Protein AF-A0A959VR28-F1 (afdb_monomer)

Structure (mmCIF, N/CA/C/O backbone):
data_AF-A0A959VR28-F1
#
_entry.id   AF-A0A959VR28-F1
#
loop_
_atom_site.group_PDB
_atom_site.id
_atom_site.type_symbol
_atom_site.label_atom_id
_atom_site.label_alt_id
_atom_site.label_comp_id
_atom_site.label_asym_id
_atom_site.label_entity_id
_atom_site.label_seq_id
_atom_site.pdbx_PDB_ins_code
_atom_site.Cartn_x
_atom_site.Cartn_y
_atom_site.Cartn_z
_atom_site.occupancy
_atom_site.B_iso_or_equiv
_atom_site.auth_seq_id
_atom_site.auth_comp_id
_atom_site.auth_asym_id
_atom_site.auth_atom_id
_atom_site.pdbx_PDB_model_num
ATOM 1 N N . ILE A 1 1 ? 11.741 12.058 -16.454 1.00 62.03 1 ILE A N 1
ATOM 2 C CA . ILE A 1 1 ? 12.216 10.897 -15.669 1.00 62.03 1 ILE A CA 1
ATOM 3 C C . ILE A 1 1 ? 13.715 11.069 -15.484 1.00 62.03 1 ILE A C 1
ATOM 5 O O . ILE A 1 1 ? 14.411 11.243 -16.477 1.00 62.03 1 ILE A O 1
ATOM 9 N N . MET A 1 2 ? 14.185 11.129 -14.239 1.00 68.56 2 MET A N 1
ATOM 10 C CA . MET A 1 2 ? 15.614 11.118 -13.919 1.00 68.56 2 MET A CA 1
ATOM 11 C C . MET A 1 2 ? 15.997 9.671 -13.606 1.00 68.56 2 MET A C 1
ATOM 13 O O . MET A 1 2 ? 15.340 9.043 -12.782 1.00 68.56 2 MET A O 1
ATOM 17 N N . ILE A 1 3 ? 17.028 9.150 -14.271 1.00 69.31 3 ILE A N 1
ATOM 18 C CA . ILE A 1 3 ? 17.541 7.793 -14.052 1.00 69.31 3 ILE A CA 1
ATOM 19 C C . ILE A 1 3 ? 18.966 7.940 -13.521 1.00 69.31 3 ILE A C 1
ATOM 21 O O . ILE A 1 3 ? 19.837 8.431 -14.234 1.00 69.31 3 ILE A O 1
ATOM 25 N N . ASN A 1 4 ? 19.200 7.552 -12.265 1.00 75.06 4 ASN A N 1
ATOM 26 C CA . ASN A 1 4 ? 20.527 7.610 -11.638 1.00 75.06 4 ASN A CA 1
ATOM 27 C C . ASN A 1 4 ? 21.334 6.329 -11.910 1.00 75.06 4 ASN A C 1
ATOM 29 O O . ASN A 1 4 ? 21.844 5.696 -10.989 1.00 75.06 4 ASN A O 1
ATOM 33 N N . SER A 1 5 ? 21.349 5.886 -13.166 1.00 77.56 5 SER A N 1
ATOM 34 C CA . SER A 1 5 ? 22.013 4.659 -13.603 1.00 77.56 5 SER A CA 1
ATOM 35 C C . SER A 1 5 ? 22.031 4.590 -15.137 1.00 77.56 5 SER A C 1
ATOM 37 O O . SER A 1 5 ? 21.423 5.420 -15.820 1.00 77.56 5 SER A O 1
ATOM 39 N N . THR A 1 6 ? 22.732 3.602 -15.686 1.00 86.88 6 THR A N 1
ATOM 40 C CA . THR A 1 6 ? 22.705 3.289 -17.118 1.00 86.88 6 THR A CA 1
ATOM 41 C C . THR A 1 6 ? 21.380 2.617 -17.471 1.00 86.88 6 THR A C 1
ATOM 43 O O . THR A 1 6 ? 20.971 1.669 -16.805 1.00 86.88 6 THR A O 1
ATOM 46 N N . TRP A 1 7 ? 20.734 3.089 -18.540 1.00 86.25 7 TRP A N 1
ATOM 47 C CA . TRP A 1 7 ? 19.520 2.498 -19.108 1.00 86.25 7 TRP A CA 1
ATOM 48 C C . TRP A 1 7 ? 19.832 1.823 -20.449 1.00 86.25 7 TRP A C 1
ATOM 50 O O . TRP A 1 7 ? 20.360 2.470 -21.361 1.00 86.25 7 TRP A O 1
ATOM 60 N N . TRP A 1 8 ? 19.488 0.540 -20.577 1.00 89.69 8 TRP A N 1
ATOM 61 C CA . TRP A 1 8 ? 19.596 -0.222 -21.822 1.00 89.69 8 TRP A CA 1
ATOM 62 C C . TRP A 1 8 ? 18.252 -0.245 -22.546 1.00 89.69 8 TRP A C 1
ATOM 64 O O . TRP A 1 8 ? 17.359 -1.019 -22.210 1.00 89.69 8 TRP A O 1
ATOM 74 N N . ARG A 1 9 ? 18.126 0.601 -23.574 1.00 84.69 9 ARG A N 1
ATOM 75 C CA . ARG A 1 9 ? 16.868 0.822 -24.310 1.00 84.69 9 ARG A CA 1
ATOM 76 C C . ARG A 1 9 ? 16.252 -0.439 -24.901 1.00 84.69 9 ARG A C 1
ATOM 78 O O . ARG A 1 9 ? 15.037 -0.563 -24.899 1.00 84.69 9 ARG A O 1
ATOM 85 N N . ASP A 1 10 ? 17.084 -1.340 -25.408 1.00 91.25 10 ASP A N 1
ATOM 86 C CA . ASP A 1 10 ? 16.615 -2.523 -26.134 1.00 91.25 10 ASP A CA 1
ATOM 87 C C . ASP A 1 10 ? 15.959 -3.560 -25.206 1.00 91.25 10 ASP A C 1
ATOM 89 O O . ASP A 1 10 ? 15.138 -4.349 -25.664 1.00 91.25 10 ASP A O 1
ATOM 93 N N . MET A 1 11 ? 16.301 -3.535 -23.911 1.00 82.44 11 MET A N 1
ATOM 94 C CA . MET A 1 11 ? 15.770 -4.441 -22.880 1.00 82.44 11 MET A CA 1
ATOM 95 C C . MET A 1 11 ? 14.794 -3.748 -21.918 1.00 82.44 11 MET A C 1
ATOM 97 O O . MET A 1 11 ? 14.137 -4.414 -21.130 1.00 82.44 11 MET A O 1
ATOM 101 N N . ASP A 1 12 ? 14.715 -2.416 -21.967 1.00 79.12 12 ASP A N 1
ATOM 102 C CA . ASP A 1 12 ? 14.040 -1.574 -20.973 1.00 79.12 12 ASP A CA 1
ATOM 103 C C . ASP A 1 12 ? 14.508 -1.829 -19.523 1.00 79.12 12 ASP A C 1
ATOM 105 O O . ASP A 1 12 ? 13.738 -1.810 -18.566 1.00 79.12 12 ASP A O 1
ATOM 109 N N . GLU A 1 13 ? 15.814 -2.060 -19.361 1.00 78.69 13 GLU A N 1
ATOM 110 C CA . GLU A 1 13 ? 16.443 -2.398 -18.081 1.00 78.69 13 GLU A CA 1
ATOM 111 C C . GLU A 1 13 ? 17.363 -1.281 -17.578 1.00 78.69 13 GLU A C 1
ATOM 113 O O . GLU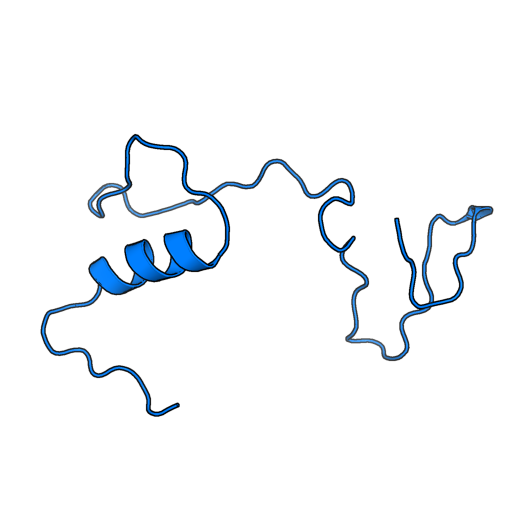 A 1 13 ? 17.955 -0.516 -18.348 1.00 78.69 13 GLU A O 1
ATOM 118 N N . VAL A 1 14 ? 17.525 -1.215 -16.257 1.00 78.44 14 VAL A N 1
ATOM 119 C CA . VAL A 1 14 ? 18.43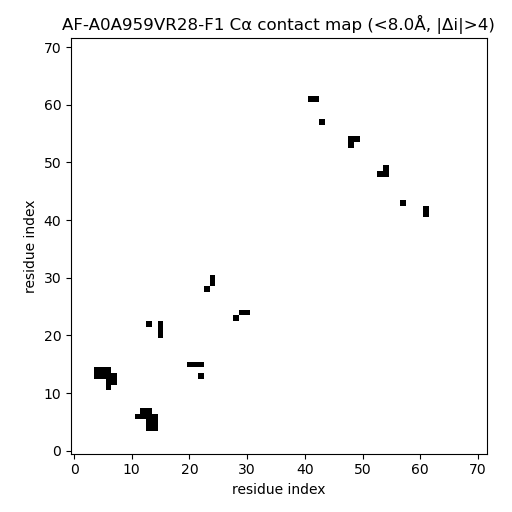5 -0.296 -15.567 1.00 78.44 14 VAL A CA 1
ATOM 120 C C . VAL A 1 14 ? 19.438 -1.113 -14.764 1.00 78.44 14 VAL A C 1
ATOM 122 O O . VAL A 1 14 ? 19.059 -2.096 -14.128 1.00 78.44 14 VAL A O 1
ATOM 125 N N . ALA A 1 15 ? 20.711 -0.708 -14.759 1.00 79.50 15 ALA A N 1
ATOM 126 C CA . ALA A 1 15 ? 21.721 -1.404 -13.966 1.00 79.50 15 ALA A CA 1
ATOM 127 C C . ALA A 1 15 ? 21.377 -1.333 -12.468 1.00 79.50 15 ALA A C 1
ATOM 129 O O . ALA A 1 15 ? 21.354 -0.244 -11.884 1.00 79.50 15 ALA A O 1
ATOM 130 N N . ALA A 1 16 ? 21.128 -2.495 -11.861 1.00 68.75 16 ALA A N 1
ATOM 131 C CA . ALA A 1 16 ? 21.081 -2.673 -10.418 1.00 68.75 16 ALA A CA 1
ATOM 132 C C . ALA A 1 16 ? 22.517 -2.807 -9.890 1.00 68.75 16 ALA A C 1
ATOM 134 O O . ALA A 1 16 ? 23.302 -3.602 -10.406 1.00 68.75 16 ALA A O 1
ATOM 135 N N . PHE A 1 17 ? 22.883 -2.010 -8.885 1.00 66.69 17 PHE A N 1
ATOM 136 C CA . PHE A 1 17 ? 24.227 -2.058 -8.295 1.0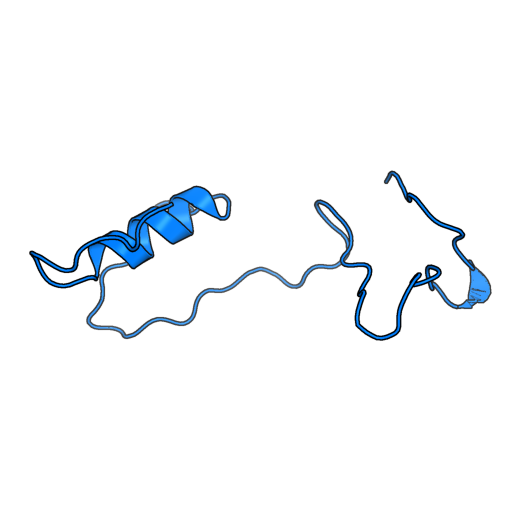0 66.69 17 PHE A CA 1
ATOM 137 C 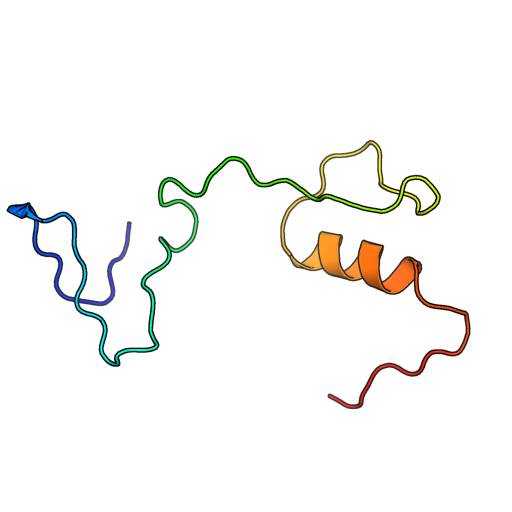C . PHE A 1 17 ? 24.449 -3.307 -7.418 1.00 66.69 17 PHE A C 1
ATOM 139 O O . PHE A 1 17 ? 25.594 -3.688 -7.190 1.00 66.69 17 PHE A O 1
ATOM 146 N N . GLU A 1 18 ? 23.377 -3.963 -6.966 1.00 65.62 18 GLU A N 1
ATOM 147 C CA . GLU A 1 18 ? 23.400 -5.222 -6.213 1.00 65.62 18 GLU A CA 1
ATOM 148 C C . GLU A 1 18 ? 22.134 -6.051 -6.498 1.00 65.62 18 GLU A C 1
ATOM 150 O O . GLU A 1 18 ? 21.105 -5.505 -6.894 1.00 65.62 18 GLU A O 1
ATOM 155 N N . GLU A 1 19 ? 22.200 -7.368 -6.282 1.00 59.19 19 GLU A N 1
ATOM 156 C CA . GLU A 1 19 ? 21.135 -8.336 -6.614 1.00 59.19 19 GLU A CA 1
ATOM 157 C C . GLU A 1 19 ? 19.797 -8.049 -5.904 1.00 59.19 19 GLU A C 1
ATOM 159 O O . GLU A 1 19 ? 18.733 -8.406 -6.403 1.00 59.19 19 GLU A O 1
ATOM 164 N N . LEU A 1 20 ? 19.839 -7.359 -4.759 1.00 55.38 20 LEU A N 1
ATOM 165 C CA . LEU A 1 20 ? 18.661 -7.007 -3.958 1.00 55.38 20 LEU A CA 1
ATOM 166 C C . LEU A 1 20 ? 18.150 -5.577 -4.203 1.00 55.38 20 LEU A C 1
ATOM 168 O O . LEU A 1 20 ? 17.174 -5.164 -3.573 1.00 55.38 20 LEU A O 1
ATOM 172 N N . VAL A 1 21 ? 18.766 -4.818 -5.117 1.00 60.34 21 VAL A N 1
ATOM 173 C CA . VAL A 1 21 ? 18.317 -3.467 -5.479 1.00 60.34 21 VAL A CA 1
ATOM 174 C C . VAL A 1 21 ? 17.461 -3.521 -6.736 1.00 60.34 21 VAL A C 1
ATOM 176 O O . VAL A 1 21 ? 17.944 -3.661 -7.856 1.00 60.34 21 VAL A O 1
ATOM 179 N N . GLY A 1 22 ? 16.155 -3.357 -6.545 1.00 56.41 22 GLY A N 1
ATOM 180 C CA . GLY A 1 22 ? 15.218 -3.101 -7.630 1.00 56.41 22 GLY A CA 1
ATOM 181 C C . GLY A 1 22 ? 15.167 -1.614 -7.973 1.00 56.41 22 GLY A C 1
ATOM 182 O O . GLY A 1 22 ? 15.006 -0.769 -7.093 1.00 56.41 22 GLY A O 1
ATOM 183 N N . SER A 1 23 ? 15.230 -1.282 -9.262 1.00 57.88 23 SER A N 1
ATOM 184 C CA . SER A 1 23 ? 14.780 0.027 -9.739 1.00 57.88 23 SER A CA 1
ATOM 185 C C . SER A 1 23 ? 13.255 0.012 -9.801 1.00 57.88 23 SER A C 1
ATOM 187 O O . SER A 1 23 ? 12.675 -0.466 -10.770 1.00 57.88 23 SER A O 1
ATOM 189 N N . HIS A 1 24 ? 12.575 0.518 -8.776 1.00 56.16 24 HIS A N 1
ATOM 190 C CA . HIS A 1 24 ? 11.187 0.930 -8.960 1.00 56.16 24 HIS A CA 1
ATOM 191 C C . HIS A 1 24 ? 11.215 2.297 -9.645 1.00 56.16 24 HIS A C 1
ATOM 193 O O . HIS A 1 24 ? 12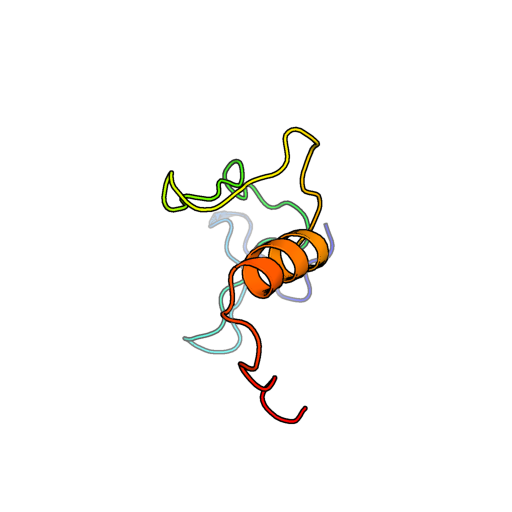.005 3.161 -9.263 1.00 56.16 24 HIS A O 1
ATOM 199 N N . GLY A 1 25 ? 10.388 2.516 -10.667 1.00 52.34 25 GLY A N 1
ATOM 200 C CA . GLY A 1 25 ? 10.273 3.844 -11.265 1.00 52.34 25 GLY A CA 1
ATOM 201 C C . GLY A 1 25 ? 9.928 4.847 -10.165 1.00 52.34 25 GLY A C 1
ATOM 202 O O . GLY A 1 25 ? 8.821 4.807 -9.630 1.00 52.34 25 GLY A O 1
ATOM 203 N N . GLY A 1 26 ? 10.883 5.687 -9.752 1.00 57.97 26 GLY A N 1
ATOM 204 C CA . GLY A 1 26 ? 10.608 6.766 -8.806 1.00 57.97 26 GLY A CA 1
ATOM 205 C C . GLY A 1 26 ? 9.452 7.599 -9.353 1.00 57.97 26 GLY A C 1
ATOM 206 O O . GLY A 1 26 ? 9.420 7.814 -10.559 1.00 57.97 26 GLY A O 1
ATOM 207 N N . MET A 1 27 ? 8.492 7.990 -8.502 1.00 46.03 27 MET A N 1
ATOM 208 C CA . MET A 1 27 ? 7.260 8.709 -8.887 1.00 46.03 27 MET A CA 1
ATOM 209 C C . MET A 1 27 ? 6.801 8.416 -10.335 1.00 46.03 27 MET A C 1
ATOM 211 O O . MET A 1 27 ? 6.876 9.279 -11.208 1.00 46.03 27 MET A O 1
ATOM 215 N N . GLY A 1 28 ? 6.341 7.189 -10.599 1.00 54.78 28 GLY A N 1
ATOM 216 C CA . GLY A 1 28 ? 5.561 6.909 -11.809 1.00 54.78 28 GLY A CA 1
ATOM 217 C C . GLY A 1 28 ? 6.292 6.237 -12.974 1.00 54.78 28 GLY A C 1
ATOM 218 O O . GLY A 1 28 ? 6.120 6.648 -14.120 1.00 54.78 28 GLY A O 1
ATOM 219 N N . GLY A 1 29 ? 6.995 5.123 -12.728 1.00 57.12 29 GLY A N 1
ATOM 220 C CA . GLY A 1 29 ? 6.950 4.029 -13.721 1.00 57.12 29 GLY A CA 1
ATOM 221 C C . GLY A 1 29 ? 5.497 3.553 -13.924 1.00 57.12 29 GLY A C 1
ATOM 222 O O . GLY A 1 29 ? 4.595 4.096 -13.285 1.00 57.12 29 GLY A O 1
ATOM 223 N N . SER A 1 30 ? 5.217 2.523 -14.731 1.00 53.88 30 SER A N 1
ATOM 224 C CA . SER A 1 30 ? 3.889 1.867 -14.726 1.00 53.88 30 SER A CA 1
ATOM 225 C C . SER A 1 30 ? 3.667 1.084 -13.421 1.00 53.88 30 SER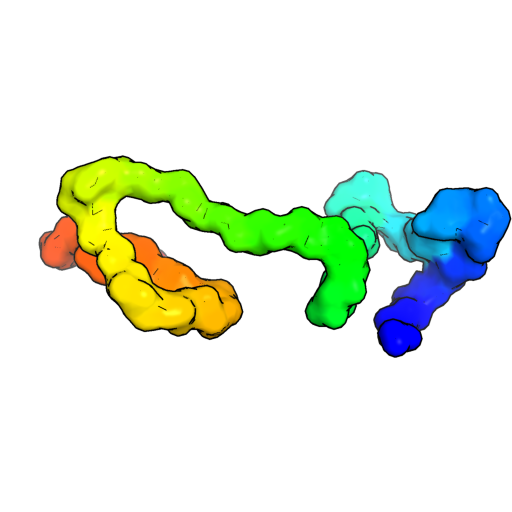 A C 1
ATOM 227 O O . SER A 1 30 ? 3.440 -0.121 -13.398 1.00 53.88 30 SER A O 1
ATOM 229 N N . GLN A 1 31 ? 3.766 1.783 -12.294 1.00 56.38 31 GLN A N 1
ATOM 230 C CA . GLN A 1 31 ? 3.289 1.346 -11.008 1.00 56.38 31 GLN A CA 1
ATOM 231 C C . GLN A 1 31 ? 1.797 1.100 -11.212 1.00 56.38 31 GLN A C 1
ATOM 233 O O . GLN A 1 31 ? 1.052 2.010 -11.581 1.00 56.38 31 GLN A O 1
ATOM 238 N N . SER A 1 32 ? 1.390 -0.161 -11.081 1.00 60.06 32 SER A N 1
ATOM 239 C CA . SER A 1 32 ? -0.009 -0.574 -11.057 1.00 60.06 32 SER A CA 1
ATOM 240 C C . SER A 1 32 ? -0.842 0.421 -10.248 1.00 60.06 32 SER A C 1
ATOM 242 O O . SER A 1 32 ? -0.337 0.988 -9.280 1.00 60.06 32 SER A O 1
ATOM 244 N N . HIS A 1 33 ? -2.113 0.613 -10.618 1.00 69.38 33 HIS A N 1
ATOM 245 C CA . HIS A 1 33 ? -3.046 1.403 -9.811 1.00 69.38 33 HIS A CA 1
ATOM 246 C C . HIS A 1 33 ? -2.928 0.953 -8.346 1.00 69.38 33 HIS A C 1
ATOM 248 O O . HIS A 1 33 ? -3.175 -0.228 -8.070 1.00 69.38 33 HIS A O 1
ATOM 254 N N . PRO A 1 34 ? -2.475 1.827 -7.431 1.00 75.00 34 PRO A N 1
ATOM 255 C CA . PRO A 1 34 ? -2.244 1.426 -6.057 1.00 75.00 34 PRO A CA 1
ATOM 256 C C . PRO A 1 34 ? -3.577 1.020 -5.434 1.00 75.00 34 PRO A C 1
ATOM 258 O O . PRO A 1 34 ? -4.598 1.673 -5.646 1.00 75.00 34 PRO A O 1
ATOM 261 N N . PHE A 1 35 ? -3.566 -0.064 -4.668 1.00 84.56 35 PHE A N 1
ATOM 262 C CA . PHE A 1 35 ? -4.721 -0.517 -3.907 1.00 84.56 35 PHE A CA 1
ATOM 263 C C . PHE A 1 35 ? -4.291 -0.883 -2.490 1.00 84.56 35 PHE A C 1
ATOM 265 O O . PHE A 1 35 ? -3.144 -1.265 -2.251 1.00 84.56 35 PHE A O 1
ATOM 272 N N . VAL A 1 36 ? -5.233 -0.783 -1.559 1.00 86.81 36 VAL A N 1
ATOM 273 C CA . VAL A 1 36 ? -5.081 -1.257 -0.186 1.00 86.81 36 VAL A CA 1
ATOM 274 C C . VAL A 1 36 ? -6.143 -2.319 0.049 1.00 86.81 36 VAL A C 1
ATOM 276 O O . VAL A 1 36 ? -7.325 -2.083 -0.183 1.00 86.81 36 VAL A O 1
ATOM 279 N N . LEU A 1 37 ? -5.718 -3.500 0.492 1.00 91.19 37 LEU A N 1
ATOM 280 C CA . LEU A 1 37 ? -6.611 -4.533 1.002 1.00 91.19 37 LEU A CA 1
ATOM 281 C C . LEU A 1 37 ? -6.569 -4.466 2.529 1.00 91.19 37 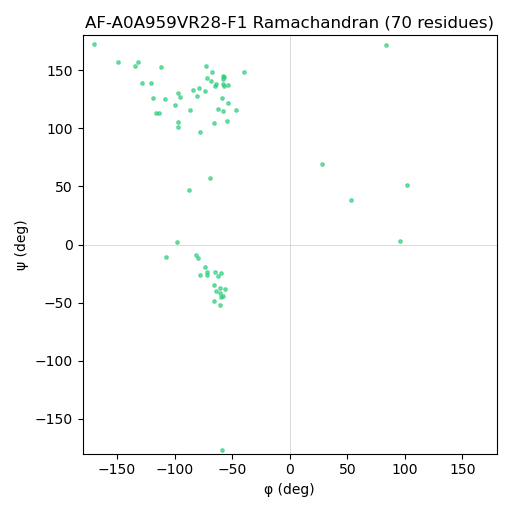LEU A C 1
ATOM 283 O O . LEU A 1 37 ? -5.503 -4.644 3.115 1.00 91.19 37 LEU A O 1
ATOM 287 N N . HIS A 1 38 ? -7.711 -4.217 3.165 1.00 91.75 38 HIS A N 1
ATOM 288 C CA . HIS A 1 38 ? -7.817 -4.128 4.620 1.00 91.75 38 HIS A CA 1
ATOM 289 C C . HIS A 1 38 ? -8.998 -4.957 5.153 1.00 91.75 38 HIS A C 1
ATOM 291 O O . HIS A 1 38 ? -9.934 -5.246 4.402 1.00 91.75 38 HIS A O 1
ATOM 297 N N . PRO A 1 39 ? -8.974 -5.364 6.437 1.00 95.06 39 PRO A N 1
ATOM 298 C CA . PRO A 1 39 ? -10.130 -5.967 7.094 1.00 95.06 39 PRO A CA 1
ATOM 299 C C . PRO A 1 39 ? -11.342 -5.033 7.069 1.00 95.06 39 PRO A C 1
ATOM 301 O O . PRO A 1 39 ? -11.206 -3.842 7.340 1.00 95.06 39 PRO A O 1
ATOM 304 N N . VAL A 1 40 ? -12.527 -5.588 6.805 1.00 95.12 40 VAL A N 1
ATOM 305 C CA . VAL A 1 40 ? -13.784 -4.822 6.686 1.00 95.12 40 VAL A CA 1
ATOM 306 C C . VAL A 1 40 ? -14.190 -4.098 7.971 1.00 95.12 40 VAL A C 1
ATOM 308 O O . VAL A 1 40 ? -14.855 -3.072 7.905 1.00 95.12 40 VAL A O 1
ATOM 311 N N . ASP A 1 41 ? -13.770 -4.613 9.129 1.00 96.25 41 ASP A N 1
ATOM 312 C CA . ASP A 1 41 ? -14.091 -4.039 10.439 1.00 96.25 41 ASP A CA 1
ATOM 313 C C . ASP A 1 41 ? -13.175 -2.861 10.817 1.00 96.25 41 ASP A C 1
ATOM 315 O O . ASP A 1 41 ? -13.417 -2.186 11.819 1.00 96.25 41 ASP A O 1
ATOM 319 N N . LEU A 1 42 ? -12.106 -2.617 10.046 1.00 95.44 42 LEU A N 1
ATOM 320 C CA . LEU A 1 42 ? -11.195 -1.498 10.267 1.00 95.44 42 LEU A CA 1
ATOM 321 C C . LEU A 1 42 ? -11.573 -0.323 9.355 1.00 95.44 42 LEU A C 1
ATOM 323 O O . LEU A 1 42 ? -11.738 -0.520 8.149 1.00 95.44 42 LEU A O 1
ATOM 327 N N . PRO A 1 43 ? -11.702 0.896 9.909 1.00 94.50 43 PRO A N 1
ATOM 328 C CA . PRO A 1 43 ? -12.179 2.045 9.156 1.00 94.50 43 PRO A CA 1
ATOM 329 C C . PRO A 1 43 ? -11.166 2.484 8.096 1.00 94.50 43 PRO A C 1
ATOM 331 O O . PRO A 1 43 ? -9.959 2.529 8.353 1.00 94.50 43 PRO A O 1
ATOM 334 N N . TRP A 1 44 ? -11.689 2.870 6.934 1.00 95.62 44 TRP A N 1
ATOM 335 C CA . TRP A 1 44 ? -10.957 3.496 5.837 1.00 95.62 44 TRP A CA 1
ATOM 336 C C . TRP A 1 44 ? -11.682 4.788 5.425 1.00 95.62 44 TRP A C 1
ATOM 338 O O . TRP A 1 44 ? -12.914 4.788 5.425 1.00 95.62 44 TRP A O 1
ATOM 348 N N . PRO A 1 45 ? -10.963 5.884 5.126 1.00 94.88 45 PRO A N 1
ATOM 349 C CA . PRO A 1 45 ? -11.583 7.150 4.736 1.00 94.88 45 PRO A CA 1
ATOM 350 C C . PRO A 1 45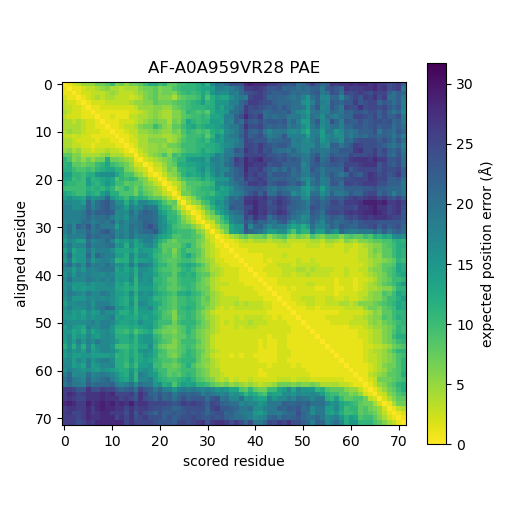 ? -12.294 7.072 3.379 1.00 94.88 45 PRO A C 1
ATOM 352 O O . PRO A 1 45 ? -11.860 6.357 2.473 1.00 94.88 45 PRO A O 1
ATOM 355 N N . ASP A 1 46 ? -13.362 7.857 3.228 1.00 94.12 46 ASP A N 1
ATOM 356 C CA . ASP A 1 46 ? -14.075 8.018 1.953 1.00 94.12 46 ASP A CA 1
ATOM 357 C C . ASP A 1 46 ? -13.319 8.969 1.006 1.00 94.12 46 ASP A C 1
ATOM 359 O O . ASP A 1 46 ? -13.445 8.892 -0.221 1.00 94.12 46 ASP A O 1
ATOM 363 N N . GLU A 1 47 ? -12.530 9.887 1.568 1.00 94.38 47 GLU A N 1
ATOM 364 C CA . GLU A 1 47 ? -11.664 10.796 0.832 1.00 94.38 47 GLU A CA 1
ATOM 365 C C . GLU A 1 47 ? -10.427 10.100 0.229 1.00 94.38 47 GLU A C 1
ATOM 367 O O . GLU A 1 47 ? -9.936 9.093 0.750 1.00 94.38 47 GLU A O 1
ATOM 372 N N . PRO A 1 48 ? -9.868 10.640 -0.873 1.00 93.56 48 PRO A N 1
ATOM 373 C CA . PRO A 1 48 ? -8.656 10.091 -1.465 1.00 93.56 48 PRO A CA 1
ATOM 374 C C . PRO A 1 48 ? -7.475 10.088 -0.487 1.00 93.56 48 PRO A C 1
ATOM 376 O O . PRO A 1 48 ? -7.061 11.134 0.010 1.00 93.56 48 PRO A O 1
ATOM 379 N N . VAL A 1 49 ? -6.869 8.916 -0.298 1.00 93.00 49 VAL A N 1
ATOM 380 C CA . VAL A 1 49 ? -5.627 8.757 0.468 1.00 93.00 49 VAL A CA 1
ATOM 381 C C . VAL A 1 49 ? -4.438 8.997 -0.455 1.00 93.00 49 VAL A C 1
ATOM 383 O O . VAL A 1 49 ? -4.223 8.250 -1.413 1.00 93.00 49 VAL A O 1
ATOM 386 N N . VAL A 1 50 ? -3.663 10.047 -0.180 1.00 92.06 50 VAL A N 1
ATOM 387 C CA . VAL A 1 50 ? -2.554 10.475 -1.040 1.00 92.06 50 VAL A CA 1
ATOM 388 C C . VAL A 1 50 ? -1.219 10.285 -0.328 1.00 92.06 50 VAL A C 1
ATOM 390 O O . VAL A 1 50 ? -0.892 10.988 0.621 1.00 92.06 50 VAL A O 1
ATOM 393 N N . GLY A 1 51 ? -0.405 9.367 -0.850 1.00 87.12 51 GLY A N 1
ATOM 394 C CA . GLY A 1 51 ? 0.961 9.141 -0.378 1.00 87.12 51 GLY A CA 1
ATOM 395 C C . GLY A 1 51 ? 1.067 8.219 0.840 1.00 87.12 51 GLY A C 1
ATOM 396 O O . GLY A 1 51 ? 0.082 7.809 1.444 1.00 87.12 51 GLY A O 1
ATOM 397 N N . ALA A 1 52 ? 2.306 7.854 1.175 1.00 87.94 52 ALA A N 1
ATOM 398 C CA . ALA A 1 52 ? 2.594 6.881 2.230 1.00 87.94 52 ALA A CA 1
ATOM 399 C C . ALA A 1 52 ? 2.334 7.414 3.652 1.00 87.94 52 ALA A C 1
ATOM 401 O O . ALA A 1 52 ? 2.068 6.626 4.555 1.00 87.94 52 ALA A O 1
ATOM 402 N N . GLU A 1 53 ? 2.407 8.732 3.852 1.00 93.19 53 GLU A N 1
ATOM 403 C CA . GLU A 1 53 ? 2.188 9.378 5.152 1.00 93.19 53 GLU A CA 1
ATOM 404 C C . GLU A 1 53 ? 0.737 9.227 5.626 1.00 93.19 53 GLU A C 1
ATOM 406 O O . GLU A 1 53 ? 0.494 8.756 6.735 1.00 93.19 53 GLU A O 1
ATOM 411 N N . GLU A 1 54 ? -0.233 9.512 4.756 1.00 94.50 54 GLU A N 1
ATOM 412 C CA . GLU A 1 54 ? -1.652 9.346 5.087 1.00 94.50 54 GLU A CA 1
ATOM 413 C C . GLU A 1 54 ? -2.006 7.876 5.340 1.00 94.50 54 GLU A C 1
ATOM 415 O O . GLU A 1 54 ? -2.685 7.548 6.314 1.00 94.50 54 GLU A O 1
ATOM 420 N N . VAL A 1 55 ? -1.454 6.958 4.535 1.00 94.44 55 VAL A N 1
ATOM 421 C CA . VAL A 1 55 ? -1.585 5.514 4.792 1.00 94.44 55 VAL A CA 1
ATOM 422 C C . VAL A 1 55 ? -1.037 5.163 6.178 1.00 94.44 55 VAL A C 1
ATOM 424 O O . VAL A 1 55 ? -1.682 4.431 6.926 1.00 94.44 55 VAL A O 1
ATOM 427 N N . HIS A 1 56 ? 0.124 5.699 6.560 1.00 94.06 56 HIS A N 1
ATOM 428 C CA . HIS A 1 56 ? 0.711 5.457 7.876 1.00 94.06 56 HIS A CA 1
ATOM 429 C C . HIS A 1 56 ? -0.206 5.918 9.017 1.00 94.06 56 HIS A C 1
ATOM 431 O O . HIS A 1 56 ? -0.408 5.159 9.969 1.00 94.06 56 HIS A O 1
ATOM 437 N N . HIS A 1 57 ? -0.796 7.112 8.925 1.00 94.88 57 HIS A N 1
ATOM 438 C CA . HIS A 1 57 ? -1.721 7.619 9.943 1.00 94.88 57 HIS A CA 1
ATOM 439 C C . HIS A 1 57 ? -2.956 6.723 10.107 1.00 94.88 57 HIS A C 1
ATOM 441 O O . HIS A 1 57 ? -3.329 6.402 11.240 1.00 94.88 57 HIS A O 1
ATOM 447 N N . ILE A 1 58 ? -3.529 6.239 9.000 1.00 95.62 58 ILE A N 1
ATOM 448 C CA . ILE A 1 58 ? -4.656 5.296 9.021 1.00 95.62 58 ILE A CA 1
ATOM 449 C C . ILE A 1 58 ? -4.250 4.000 9.732 1.00 95.62 58 ILE A C 1
ATOM 451 O O . ILE A 1 58 ? -4.897 3.605 10.703 1.00 95.62 58 ILE A O 1
ATOM 455 N N . LEU A 1 59 ? -3.134 3.381 9.334 1.00 94.50 59 LEU A N 1
ATOM 456 C CA . LEU A 1 59 ? -2.656 2.137 9.951 1.00 94.50 59 LEU A CA 1
ATOM 457 C C . LEU A 1 59 ? -2.349 2.307 11.447 1.00 94.50 59 LEU A C 1
ATOM 459 O O . LEU A 1 59 ? -2.625 1.413 12.248 1.00 94.50 59 LEU A O 1
ATOM 463 N N . LYS A 1 60 ? -1.800 3.460 11.848 1.00 93.31 60 LYS A N 1
ATOM 464 C CA . LYS A 1 60 ? -1.537 3.785 13.257 1.00 93.31 60 LYS A CA 1
ATOM 465 C C . LYS A 1 60 ? -2.819 3.932 14.066 1.00 93.31 60 LYS A C 1
ATOM 467 O O . LYS A 1 60 ? -2.816 3.546 15.234 1.00 93.31 60 LYS A O 1
ATOM 472 N N . SER A 1 61 ? -3.889 4.451 13.467 1.00 93.19 61 SER A N 1
ATOM 473 C CA . SER A 1 61 ? -5.185 4.607 14.138 1.00 93.19 61 SER A CA 1
ATOM 474 C C . SER A 1 61 ? -5.838 3.271 14.514 1.00 93.19 61 SER A C 1
ATOM 476 O O . SER A 1 61 ? -6.621 3.217 15.458 1.00 93.19 61 SER A O 1
ATOM 478 N N . TRP A 1 62 ? -5.487 2.185 13.818 1.00 94.00 62 TRP A N 1
ATOM 479 C CA . TRP A 1 62 ? -6.015 0.843 14.080 1.00 94.00 62 TRP A CA 1
ATOM 480 C C . TRP A 1 62 ? -5.348 0.143 15.265 1.00 94.00 62 TRP A C 1
ATOM 482 O O . TRP A 1 62 ? -5.813 -0.908 15.709 1.00 94.00 62 TRP A O 1
ATOM 492 N N . LEU A 1 63 ? -4.235 0.684 15.763 1.00 91.56 63 LEU A N 1
ATOM 493 C CA . LEU A 1 63 ? -3.531 0.080 16.879 1.00 91.56 63 LEU A CA 1
ATOM 494 C C . LEU A 1 63 ? -4.322 0.253 18.189 1.00 91.56 63 LEU A C 1
ATOM 496 O O . LEU A 1 63 ? -4.909 1.311 18.424 1.00 91.56 63 LEU A O 1
ATOM 500 N N . PRO A 1 64 ? -4.302 -0.748 19.089 1.00 88.00 64 PRO A N 1
ATOM 501 C CA . PRO A 1 64 ? -4.926 -0.623 20.398 1.00 88.00 64 PRO A CA 1
ATOM 502 C C . PRO A 1 64 ? -4.361 0.558 21.190 1.00 88.00 64 PRO A C 1
ATOM 504 O O . PRO A 1 64 ? -3.159 0.840 21.157 1.00 88.00 64 PRO A O 1
ATOM 507 N N . THR A 1 65 ? -5.215 1.210 21.977 1.00 78.75 65 THR A N 1
ATOM 508 C CA . THR A 1 65 ? -4.786 2.264 22.901 1.00 78.75 65 THR A CA 1
ATOM 509 C C . THR A 1 65 ? -3.666 1.745 23.809 1.00 78.75 65 THR A C 1
ATOM 511 O O . THR A 1 65 ? -3.841 0.758 24.520 1.00 78.75 65 THR A O 1
ATOM 514 N N . GLY A 1 66 ? -2.506 2.408 23.782 1.00 70.56 66 GLY A N 1
ATOM 515 C CA . GLY A 1 66 ? -1.337 2.024 24.579 1.00 70.56 66 GLY A CA 1
ATOM 516 C C . GLY A 1 66 ? -0.302 1.153 23.859 1.00 70.56 66 GLY A C 1
ATOM 517 O O . GLY A 1 66 ? 0.702 0.798 24.477 1.00 70.56 66 GLY A O 1
ATOM 518 N N . SER A 1 67 ? -0.468 0.846 22.566 1.00 69.81 67 SER A N 1
ATOM 519 C CA . SER A 1 67 ? 0.640 0.310 21.769 1.00 69.81 67 SER A CA 1
ATOM 520 C C . SER A 1 67 ? 1.727 1.387 21.642 1.00 69.81 67 SER A C 1
ATOM 522 O O . SER A 1 67 ? 1.560 2.369 20.911 1.00 69.81 67 SER A O 1
ATOM 524 N N . ALA A 1 68 ? 2.823 1.249 22.385 1.00 63.84 68 ALA A N 1
ATOM 525 C CA . ALA A 1 68 ? 3.955 2.157 22.265 1.00 63.84 68 ALA A CA 1
ATOM 526 C C . ALA A 1 68 ? 4.459 2.169 20.813 1.00 63.84 68 ALA A C 1
ATOM 528 O O . ALA A 1 68 ? 4.579 1.118 20.180 1.00 63.84 68 ALA A O 1
ATOM 529 N N . SER A 1 69 ? 4.761 3.352 20.277 1.00 64.00 69 SER A N 1
ATOM 530 C CA . SER A 1 69 ? 5.587 3.418 19.072 1.00 64.00 69 SER A CA 1
ATOM 531 C C . SER A 1 69 ? 6.980 2.884 19.425 1.00 64.00 69 SER A C 1
ATOM 533 O O . SER A 1 69 ? 7.492 3.234 20.493 1.00 64.00 69 SER A O 1
ATOM 535 N N . PRO A 1 70 ? 7.597 2.042 18.578 1.00 58.47 70 PRO A N 1
ATOM 536 C CA . PRO A 1 70 ? 9.001 1.703 18.758 1.00 58.47 70 PRO A CA 1
ATOM 537 C C . PRO A 1 70 ? 9.833 2.999 18.759 1.00 58.47 70 PRO A C 1
ATOM 539 O O . PRO A 1 70 ? 9.458 3.951 18.064 1.00 58.47 70 PRO A O 1
ATOM 542 N N . PRO A 1 71 ? 10.902 3.081 19.570 1.00 56.28 71 PRO A N 1
ATOM 543 C CA . PRO A 1 71 ? 11.786 4.239 19.549 1.00 56.28 71 PRO A CA 1
ATOM 544 C C . PRO A 1 71 ? 12.362 4.426 18.139 1.00 56.28 71 PRO A C 1
ATOM 546 O O . PRO A 1 71 ? 12.618 3.440 17.445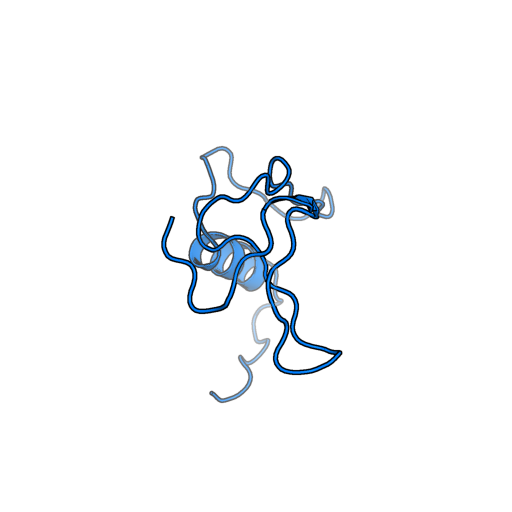 1.00 56.28 71 PRO A O 1
ATOM 549 N N . ALA A 1 72 ? 12.489 5.695 17.742 1.00 58.16 72 ALA A N 1
ATOM 550 C CA . ALA A 1 72 ? 13.067 6.116 16.468 1.00 58.16 72 ALA A CA 1
ATOM 551 C C . ALA A 1 72 ? 14.525 5.667 16.314 1.00 58.16 72 ALA A C 1
ATOM 553 O O . ALA A 1 72 ? 15.232 5.600 17.349 1.00 58.16 72 ALA A O 1
#

pLDDT: mean 78.1, std 15.36, range [46.03, 96.25]

Secondary structure (DSSP, 8-state):
---SS-EETTTTEE--SSTT-----TTTSS---------TTS---SS---HHHHHHHHHHHTSPTT-PPPP-

Mean predicted aligned error: 12.35 Å

Foldseek 3Di:
DDAPADADPVVRDGDDPDPPDDDDPPPDDPPDDDDDDDDPVQDDDPDDQDDDVSVVVSVVVPDPPPPDDDDD

Solvent-accessible surface area (backbone atoms only — not comparable to full-atom values): 5312 Å² total; per-residue (Å²): 138,89,73,100,56,62,72,44,78,95,75,76,44,64,68,55,95,45,99,86,48,76,86,68,54,73,96,72,41,94,67,68,86,85,82,84,90,75,64,88,91,55,91,75,77,91,64,89,80,70,63,71,66,50,51,48,55,55,60,57,67,72,51,63,94,84,69,74,77,78,82,131

Radius of gyration: 18.0 Å; Cα contacts (8 Å, |Δi|>4): 23; chains: 1; bounding box: 38×20×51 Å

Sequence (72 aa):
IMINSTWWRDMDEVAAFEELVGSHGGMGGSQSHPFVLHPVDLPWPDEPVVGAEEVHHILKSWLPTGSASPPA